Protein AF-G3IDL1-F1 (afdb_monomer)

InterPro domains:
  IPR018154 TLV/ENV coat polyprotein [PF00429] (1-82)
  IPR018154 TLV/ENV coat polyprotein [PTHR10424] (2-80)

Sequence (148 aa):
MAVDKDIKELQTGLQNLKDSLVSLSEVVLQNRRGLDLVFLKEGGLCTALKEECCFYKDKTGLVQDSIEKVKTNLEKLTRFVKTQIDVMIKEPVTVHYHCLQTRDLEVAEEPELTEELTEPPRALDFSLRTPAYAPWNPWRVLTGTARS

Solvent-accessible surface area (backbone atoms only — not comparable to full-atom values): 9895 Å² total; per-residue (Å²): 115,72,68,66,52,54,52,52,53,50,48,51,51,52,50,54,52,46,53,53,49,52,58,51,49,53,53,53,53,48,52,48,54,52,41,26,60,75,27,50,91,55,66,17,47,40,54,62,69,74,50,86,76,86,76,91,79,89,58,62,65,63,52,46,56,51,49,52,51,51,52,54,51,51,53,51,51,55,49,50,54,50,53,54,51,58,54,59,68,70,55,79,81,86,81,85,80,79,85,76,81,72,78,78,76,83,87,81,80,88,83,92,82,91,82,83,89,81,83,84,82,76,84,86,78,82,88,82,74,87,86,90,76,78,82,89,67,93,76,84,81,80,78,88,82,89,87,132

Foldseek 3Di:
DVVVVVLVVVLVVLVVVLVVVVVVVVVVVVVQVVQQVVCVVQRGDCSVVVHDDDDDDDPSVVSVVVSVVVVVVVVVVVVVVVVVVVVVVVDDDDDDDDDDPPPDPDDDDDDDDDDDDDDDDDDDDPPDDDDDDDDDDPPPPPDDDDDD

Organism: Cricetulus griseus (NCBI:txid10029)

Radius of gyration: 37.62 Å; Cα contacts (8 Å, |Δi|>4): 31; chains: 1; bounding box: 54×57×115 Å

Secondary structure (DSSP, 8-state):
-HHHHHHHHHHHHHHHHHHHHHHHHHHHHHHHHHHHHHTGGGTSHHHHHTSPPP-----HHHHHHHHHHHHHHHHHHHHHHHHHHHHHHHS----------------------------PPPP----------PPP-TTTT-------

pLDDT: mean 76.81, std 23.73, range [33.72, 98.5]

Nearest PDB structures (foldseek):
  4jgs-assembly2_I  TM=9.739E-01  e=1.793E-07  Mus musculus
  7s94-assembly1_C  TM=9.520E-01  e=1.177E-07  Sus scrofa
  4jgs-assembly1_G  TM=9.497E-01  e=1.453E-07  Mus musculus
  4jgs-assembly1_E  TM=9.786E-01  e=3.614E-07  Mus musculus
  6rx1-assembly1_A  TM=9.832E-01  e=5.969E-06  Homo sapiens

Mean predicted aligned error: 17.77 Å

Structure (mmCIF, N/CA/C/O backbone):
data_AF-G3IDL1-F1
#
_entry.id   AF-G3IDL1-F1
#
loop_
_atom_site.group_PDB
_atom_site.id
_atom_site.type_symbol
_atom_site.label_atom_id
_atom_site.label_alt_id
_atom_site.label_comp_id
_atom_site.label_asym_id
_atom_site.label_entity_id
_atom_site.label_seq_id
_atom_site.pdbx_PDB_ins_code
_atom_site.Cartn_x
_atom_site.Cartn_y
_atom_site.Cartn_z
_atom_site.occupancy
_atom_site.B_iso_or_equiv
_atom_site.auth_seq_id
_atom_site.auth_comp_id
_atom_site.auth_asym_id
_atom_site.auth_atom_id
_atom_site.pdbx_PDB_model_num
ATOM 1 N N . MET A 1 1 ? 12.734 -8.373 -23.312 1.00 57.00 1 MET A N 1
ATOM 2 C CA . MET A 1 1 ? 13.687 -8.965 -22.347 1.00 57.00 1 MET A CA 1
ATOM 3 C C . MET A 1 1 ? 12.882 -9.450 -21.148 1.00 57.00 1 MET A C 1
ATOM 5 O O . MET A 1 1 ? 11.952 -8.749 -20.774 1.00 57.00 1 MET A O 1
ATOM 9 N N . ALA A 1 2 ? 13.166 -10.638 -20.605 1.00 78.00 2 ALA A N 1
ATOM 10 C CA . ALA A 1 2 ? 12.366 -11.238 -19.526 1.00 78.00 2 ALA A CA 1
ATOM 11 C C . ALA A 1 2 ? 12.376 -10.396 -18.233 1.00 78.00 2 ALA A C 1
ATOM 13 O O . ALA A 1 2 ? 11.329 -10.161 -17.646 1.00 78.00 2 ALA A O 1
ATOM 14 N N . VAL A 1 3 ? 13.531 -9.815 -17.893 1.00 85.94 3 VAL A N 1
ATOM 15 C CA . VAL A 1 3 ? 13.734 -9.018 -16.670 1.00 85.94 3 VAL A CA 1
ATOM 16 C C . VAL A 1 3 ? 12.796 -7.803 -16.574 1.00 85.94 3 VAL A C 1
ATOM 18 O O . VAL A 1 3 ? 12.229 -7.550 -15.518 1.00 85.94 3 VAL A O 1
ATOM 21 N N . ASP A 1 4 ? 12.558 -7.077 -17.672 1.00 86.00 4 ASP A N 1
ATOM 22 C CA . ASP A 1 4 ? 11.631 -5.931 -17.671 1.00 86.00 4 ASP A CA 1
ATOM 23 C C . ASP A 1 4 ? 10.179 -6.341 -17.401 1.00 86.00 4 ASP A C 1
ATOM 25 O O . ASP A 1 4 ? 9.408 -5.572 -16.822 1.00 86.00 4 ASP A O 1
ATOM 29 N N . LYS A 1 5 ? 9.785 -7.535 -17.861 1.00 89.62 5 LYS A N 1
ATOM 30 C CA . LYS A 1 5 ? 8.441 -8.072 -17.632 1.00 89.62 5 LYS A CA 1
ATOM 31 C C . LYS A 1 5 ? 8.273 -8.416 -16.157 1.00 89.62 5 LYS A C 1
ATOM 33 O O . LYS A 1 5 ? 7.313 -7.956 -15.545 1.00 89.62 5 LYS A O 1
ATOM 38 N N . ASP A 1 6 ? 9.248 -9.120 -15.592 1.00 93.12 6 ASP A N 1
ATOM 39 C CA . ASP A 1 6 ? 9.231 -9.533 -14.190 1.00 93.12 6 ASP A CA 1
ATOM 40 C C . ASP A 1 6 ? 9.210 -8.315 -13.254 1.00 93.12 6 ASP A C 1
ATOM 42 O O . ASP A 1 6 ? 8.422 -8.267 -12.311 1.00 93.12 6 ASP A O 1
ATOM 46 N N . ILE A 1 7 ? 9.996 -7.267 -13.543 1.00 92.62 7 ILE A N 1
ATOM 47 C CA . ILE A 1 7 ? 9.980 -6.041 -12.727 1.00 92.62 7 ILE A CA 1
ATOM 48 C C . ILE A 1 7 ? 8.616 -5.342 -12.798 1.00 92.62 7 ILE A C 1
ATOM 50 O O . ILE A 1 7 ? 8.120 -4.876 -11.773 1.00 92.62 7 ILE A O 1
ATOM 54 N N . LYS A 1 8 ? 7.973 -5.285 -13.971 1.00 91.00 8 LYS A N 1
ATOM 55 C CA . LYS A 1 8 ? 6.630 -4.692 -14.107 1.00 91.00 8 LYS A CA 1
ATOM 56 C C . LYS A 1 8 ? 5.563 -5.483 -13.351 1.00 91.00 8 LYS A C 1
ATOM 58 O O . LYS A 1 8 ? 4.687 -4.880 -12.727 1.00 91.00 8 LYS A O 1
ATOM 63 N N . GLU A 1 9 ? 5.633 -6.810 -13.389 1.00 95.12 9 GLU A N 1
ATOM 64 C CA . GLU A 1 9 ? 4.738 -7.678 -12.616 1.00 95.12 9 GLU A CA 1
ATOM 65 C C . GLU A 1 9 ? 4.931 -7.458 -11.111 1.00 95.12 9 GLU A C 1
ATOM 67 O O . GLU A 1 9 ? 3.953 -7.244 -10.393 1.00 95.12 9 GLU A O 1
ATOM 72 N N . LEU A 1 10 ? 6.182 -7.381 -10.644 1.00 95.50 10 LEU A N 1
ATOM 73 C CA . LEU A 1 10 ? 6.500 -7.070 -9.248 1.00 95.50 10 LEU A CA 1
ATOM 74 C C . LEU A 1 10 ? 6.004 -5.684 -8.826 1.00 95.50 10 LEU A C 1
ATOM 76 O O . LEU A 1 10 ? 5.415 -5.559 -7.755 1.00 95.50 10 LEU A O 1
ATOM 80 N N . GLN A 1 11 ? 6.191 -4.651 -9.654 1.00 94.56 11 GLN A N 1
ATOM 81 C CA . GLN A 1 11 ? 5.672 -3.303 -9.385 1.00 94.56 11 GLN A CA 1
ATOM 82 C C . GLN A 1 11 ? 4.149 -3.298 -9.250 1.00 94.56 11 GLN A C 1
ATOM 84 O O . GLN A 1 11 ? 3.614 -2.679 -8.334 1.00 94.56 11 GLN A O 1
ATOM 89 N N . THR A 1 12 ? 3.461 -4.016 -10.139 1.00 95.12 12 THR A N 1
ATOM 90 C CA . THR A 1 12 ? 1.999 -4.143 -10.108 1.00 95.12 12 THR A CA 1
ATOM 91 C C . THR A 1 12 ? 1.543 -4.860 -8.838 1.00 95.12 12 THR A C 1
ATOM 93 O O . THR A 1 12 ? 0.630 -4.396 -8.161 1.00 95.12 12 THR A O 1
ATOM 96 N N . GLY A 1 13 ? 2.214 -5.952 -8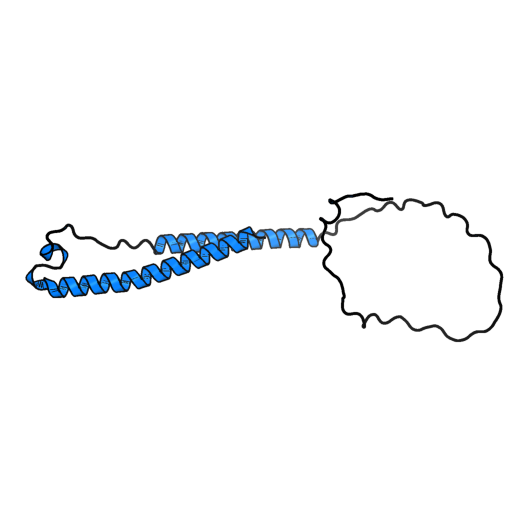.462 1.00 96.56 13 GLY A N 1
ATOM 97 C CA . GLY A 1 13 ? 1.941 -6.663 -7.213 1.00 96.56 13 GLY A CA 1
ATOM 98 C C . GLY A 1 13 ? 2.146 -5.784 -5.977 1.00 96.56 13 GLY A C 1
ATOM 99 O O . GLY A 1 13 ? 1.291 -5.749 -5.095 1.00 96.56 13 GLY A O 1
ATOM 100 N N . LEU A 1 14 ? 3.241 -5.021 -5.936 1.00 96.06 14 LEU A N 1
ATOM 101 C CA . LEU A 1 14 ? 3.535 -4.065 -4.864 1.00 96.06 14 LEU A CA 1
ATOM 102 C C . LEU A 1 14 ? 2.477 -2.963 -4.756 1.00 96.06 14 LEU A C 1
ATOM 104 O O . LEU A 1 14 ? 2.079 -2.620 -3.643 1.00 96.06 14 LEU A O 1
ATOM 108 N N . GLN A 1 15 ? 1.990 -2.449 -5.887 1.00 95.75 15 GLN A N 1
ATOM 109 C CA . GLN A 1 15 ? 0.908 -1.468 -5.907 1.00 95.75 15 GLN A CA 1
ATOM 110 C C . GLN A 1 15 ? -0.393 -2.064 -5.355 1.00 95.75 15 GLN A C 1
ATOM 112 O O . GLN A 1 15 ? -0.985 -1.496 -4.444 1.00 95.75 15 GLN A O 1
ATOM 117 N N . ASN A 1 16 ? -0.785 -3.254 -5.817 1.00 97.31 16 ASN A N 1
ATOM 118 C CA . ASN A 1 16 ? -1.996 -3.928 -5.341 1.00 97.31 16 ASN A CA 1
ATOM 119 C C . ASN A 1 16 ? -1.946 -4.213 -3.832 1.00 97.31 16 ASN A C 1
ATOM 121 O O . ASN A 1 16 ? -2.942 -4.047 -3.125 1.00 97.31 16 ASN A O 1
ATOM 125 N N . LEU A 1 17 ? -0.783 -4.638 -3.324 1.00 96.75 17 LEU A N 1
ATOM 126 C CA . LEU A 1 17 ? -0.569 -4.866 -1.894 1.00 96.75 17 LEU A CA 1
ATOM 127 C C . LEU A 1 17 ? -0.650 -3.565 -1.097 1.00 96.75 17 LEU A C 1
ATOM 129 O O . LEU A 1 17 ? -1.275 -3.545 -0.038 1.00 96.75 17 LEU A O 1
ATOM 133 N N . LYS A 1 18 ? -0.050 -2.482 -1.604 1.00 96.50 18 LYS A N 1
ATOM 134 C CA . LYS A 1 18 ? -0.172 -1.154 -1.003 1.00 96.50 18 LYS A CA 1
ATOM 135 C C . LYS A 1 18 ? -1.643 -0.745 -0.910 1.00 96.50 18 LYS A C 1
ATOM 137 O O . LYS A 1 18 ? -2.088 -0.387 0.176 1.00 96.50 18 LYS A O 1
ATOM 142 N N . ASP A 1 19 ? -2.383 -0.822 -2.009 1.00 96.88 19 ASP A N 1
ATOM 143 C CA . ASP A 1 19 ? -3.779 -0.377 -2.071 1.00 96.88 19 ASP A CA 1
ATOM 144 C C . ASP A 1 19 ? -4.667 -1.213 -1.135 1.00 96.88 19 ASP A C 1
ATOM 146 O O . ASP A 1 19 ? -5.482 -0.673 -0.384 1.00 96.88 19 ASP A O 1
ATOM 150 N N . SER A 1 20 ? -4.431 -2.529 -1.090 1.00 97.81 20 SER A N 1
ATOM 151 C CA . SER A 1 20 ? -5.098 -3.438 -0.149 1.00 97.81 20 SER A CA 1
ATOM 152 C C . SER A 1 20 ? -4.800 -3.077 1.308 1.00 97.81 20 SER A C 1
ATOM 154 O O . SER A 1 20 ? -5.698 -3.096 2.149 1.00 97.81 20 SER A O 1
ATOM 156 N N . LEU A 1 21 ? -3.547 -2.730 1.623 1.00 97.00 21 LEU A N 1
ATOM 157 C CA . LEU A 1 21 ? -3.141 -2.348 2.974 1.00 97.00 21 LEU A CA 1
ATOM 158 C C . LEU A 1 21 ? -3.747 -1.005 3.394 1.00 97.00 21 LEU A C 1
ATOM 160 O O . LEU A 1 21 ? -4.187 -0.887 4.536 1.00 97.00 21 LEU A O 1
ATOM 164 N N . VAL A 1 22 ? -3.798 -0.022 2.490 1.00 97.06 22 VAL A N 1
ATOM 165 C CA . VAL A 1 22 ? -4.463 1.267 2.735 1.00 97.06 22 VAL A CA 1
ATOM 166 C C . VAL A 1 22 ? -5.937 1.027 3.049 1.00 97.06 22 VAL A C 1
ATOM 168 O O . VAL A 1 22 ? -6.389 1.407 4.127 1.00 97.06 22 VAL A O 1
ATOM 171 N N . SER A 1 23 ? -6.646 0.292 2.188 1.00 97.69 23 SER A N 1
ATOM 172 C CA . SER A 1 23 ? -8.064 -0.029 2.389 1.00 97.69 23 SER A CA 1
ATOM 173 C C . SER A 1 23 ? -8.318 -0.762 3.710 1.00 97.69 23 SER A C 1
ATOM 175 O O . SER A 1 23 ? -9.211 -0.395 4.475 1.00 97.69 23 SER A O 1
ATOM 177 N N . LEU A 1 24 ? -7.493 -1.760 4.041 1.00 97.94 24 LEU A N 1
ATOM 178 C CA . LEU A 1 24 ? -7.609 -2.469 5.312 1.00 97.94 24 LEU A CA 1
ATOM 179 C C . LEU A 1 24 ? -7.346 -1.541 6.506 1.00 97.94 24 LEU A C 1
ATOM 181 O O . LEU A 1 24 ? -8.060 -1.605 7.507 1.00 97.94 24 LEU A O 1
ATOM 185 N N . SER A 1 25 ? -6.335 -0.675 6.413 1.00 97.31 25 SER A N 1
ATOM 186 C CA . SER A 1 25 ? -5.985 0.252 7.491 1.00 97.31 25 SER A CA 1
ATOM 187 C C . SER A 1 25 ? -7.106 1.251 7.782 1.00 97.31 25 SER A C 1
ATOM 189 O O . SER A 1 25 ? -7.365 1.537 8.950 1.00 97.31 25 SER A O 1
ATOM 191 N N . GLU A 1 26 ? -7.837 1.708 6.762 1.00 97.38 26 GLU A N 1
ATOM 192 C CA . GLU A 1 26 ? -8.995 2.591 6.930 1.00 97.38 26 GLU A CA 1
ATOM 193 C C . GLU A 1 26 ? -10.081 1.931 7.787 1.00 97.38 26 GLU A C 1
ATOM 195 O O . GLU A 1 26 ? -10.564 2.534 8.753 1.00 97.38 26 GLU A O 1
ATOM 200 N N . VAL A 1 27 ? -10.403 0.666 7.495 1.00 98.31 27 VAL A N 1
ATOM 201 C CA . VAL A 1 27 ? -11.391 -0.120 8.250 1.00 98.31 27 VAL A CA 1
ATOM 202 C C . VAL A 1 27 ? -10.905 -0.400 9.672 1.00 98.31 27 VAL A C 1
ATOM 204 O O . VAL A 1 27 ? -11.652 -0.215 10.631 1.00 98.31 27 VAL A O 1
ATOM 207 N N . VAL A 1 28 ? -9.642 -0.798 9.851 1.00 97.94 28 VAL A N 1
ATOM 208 C CA . VAL A 1 28 ? -9.077 -1.083 11.183 1.00 97.94 28 VAL A CA 1
ATOM 209 C C . VAL A 1 28 ? -9.063 0.169 12.060 1.00 97.94 28 VAL A C 1
ATOM 211 O O . VAL A 1 28 ? -9.430 0.108 13.235 1.00 97.94 28 VAL A O 1
ATOM 214 N N . LEU A 1 29 ? -8.688 1.320 11.500 1.00 97.69 29 LEU A N 1
ATOM 215 C CA . LEU A 1 29 ? -8.695 2.592 12.219 1.00 97.69 29 LEU A CA 1
ATOM 216 C C . LEU A 1 29 ? -10.120 3.062 12.529 1.00 97.69 29 LEU A C 1
ATOM 218 O O . LEU A 1 29 ? -10.348 3.650 13.587 1.00 97.69 29 LEU A O 1
ATOM 222 N N . GLN A 1 30 ? -11.089 2.791 11.653 1.00 98.38 30 GLN A N 1
ATOM 223 C CA . GLN A 1 30 ? -12.499 3.042 11.948 1.00 98.38 30 GLN A CA 1
ATOM 224 C C . GLN A 1 30 ? -13.007 2.152 13.084 1.00 98.38 30 GLN A C 1
ATOM 226 O O . GLN A 1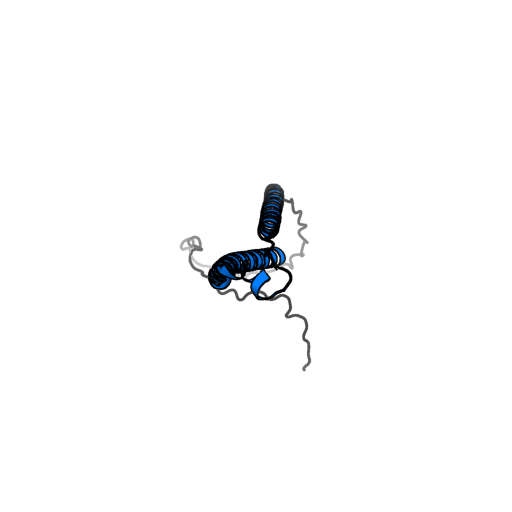 30 ? -13.626 2.666 14.014 1.00 98.38 30 GLN A O 1
ATOM 231 N N . ASN A 1 31 ? -12.691 0.856 13.061 1.00 98.19 31 ASN A N 1
ATOM 232 C CA . ASN A 1 31 ? -13.036 -0.073 14.135 1.00 98.19 31 ASN A CA 1
ATOM 233 C C . ASN A 1 31 ? -12.413 0.362 15.464 1.00 98.19 31 ASN A C 1
ATOM 235 O O . ASN A 1 31 ? -13.094 0.346 16.485 1.00 98.19 31 ASN A O 1
ATOM 239 N N . ARG A 1 32 ? -11.154 0.824 15.454 1.00 98.06 32 ARG A N 1
ATOM 240 C CA . ARG A 1 32 ? -10.498 1.391 16.640 1.00 98.06 32 ARG A CA 1
ATOM 241 C C . ARG A 1 32 ? -11.276 2.585 17.193 1.00 98.06 32 ARG A C 1
ATOM 243 O O . ARG A 1 32 ? -11.615 2.558 18.367 1.00 98.06 32 ARG A O 1
ATOM 250 N N . ARG A 1 33 ? -11.641 3.566 16.354 1.00 98.19 33 ARG A N 1
ATOM 251 C CA . ARG A 1 33 ? -12.475 4.711 16.780 1.00 98.19 33 ARG A CA 1
ATOM 252 C C . ARG A 1 33 ? -13.835 4.271 17.327 1.00 98.19 33 ARG A C 1
ATOM 254 O O . ARG A 1 33 ? -14.311 4.842 18.301 1.00 98.19 33 ARG A O 1
ATOM 261 N N . GLY A 1 34 ? -14.453 3.265 16.708 1.00 98.50 34 GLY A N 1
ATOM 262 C CA . GLY A 1 34 ? -15.708 2.682 17.181 1.00 98.50 34 GLY A CA 1
ATOM 263 C C . GLY A 1 34 ? -15.564 2.053 18.566 1.00 98.50 34 GLY A C 1
ATOM 264 O O . GLY A 1 34 ? -16.384 2.304 19.442 1.00 98.50 34 GLY A O 1
ATOM 265 N N . LEU A 1 35 ? -14.494 1.295 18.796 1.00 98.19 35 LEU A N 1
ATOM 266 C CA . LEU A 1 35 ? -14.205 0.699 20.099 1.00 98.19 35 LEU A CA 1
ATOM 267 C C . LEU A 1 35 ? -13.836 1.754 21.146 1.00 98.19 35 LEU A C 1
ATOM 269 O O . LEU A 1 35 ? -14.311 1.671 22.273 1.00 98.19 35 LEU A O 1
ATOM 273 N N . ASP A 1 36 ? -13.066 2.779 20.782 1.00 98.31 36 ASP A N 1
ATOM 274 C CA . ASP A 1 36 ? -12.770 3.899 21.681 1.00 98.31 36 ASP A CA 1
ATOM 275 C C . ASP A 1 36 ? -14.047 4.642 22.102 1.00 98.31 36 ASP A C 1
ATOM 277 O O . ASP A 1 36 ? -14.160 5.059 23.253 1.00 98.31 36 ASP A O 1
ATOM 281 N N . LEU A 1 37 ? -15.037 4.749 21.207 1.00 98.50 37 LEU A N 1
ATOM 282 C CA . LEU A 1 37 ? -16.356 5.294 21.530 1.00 98.50 37 LEU A CA 1
ATOM 283 C C . LEU A 1 37 ? -17.166 4.366 22.451 1.00 98.50 37 LEU A C 1
ATOM 285 O O . LEU A 1 37 ? -17.828 4.849 23.368 1.00 98.50 37 LEU A O 1
ATOM 289 N N . VAL A 1 38 ? -17.119 3.048 22.232 1.00 98.38 38 VAL A N 1
ATOM 290 C CA . VAL A 1 38 ? -17.780 2.063 23.110 1.00 98.38 38 VAL A CA 1
ATOM 291 C C . VAL A 1 38 ? -17.208 2.127 24.529 1.00 98.38 38 VAL A C 1
ATOM 293 O O . VAL A 1 38 ? -17.974 2.096 25.488 1.00 98.38 38 VAL A O 1
ATOM 296 N N . PHE A 1 39 ? -15.890 2.291 24.657 1.00 98.19 39 PHE A N 1
ATOM 297 C CA . PHE A 1 39 ? -15.170 2.387 25.931 1.00 98.19 39 PHE A CA 1
ATOM 298 C C . PHE A 1 39 ? -14.930 3.832 26.390 1.00 98.19 39 PHE A C 1
ATOM 300 O O . PHE A 1 39 ? -13.969 4.125 27.106 1.00 98.19 39 PHE A O 1
ATOM 307 N N . LEU A 1 40 ? -15.775 4.775 25.962 1.00 97.94 40 LEU A N 1
ATOM 308 C CA . LEU A 1 40 ? -15.562 6.197 26.234 1.00 97.94 40 LEU A CA 1
ATOM 309 C C . LEU A 1 40 ? -15.515 6.505 27.741 1.00 97.94 40 LEU A C 1
ATOM 311 O O . LEU A 1 40 ? -14.755 7.373 28.164 1.00 97.94 40 LEU A O 1
ATOM 315 N N . LYS A 1 41 ? -16.297 5.789 28.562 1.00 98.06 41 LYS A N 1
ATOM 316 C CA . LYS A 1 41 ? -16.336 5.990 30.023 1.00 98.06 41 LYS A CA 1
ATOM 317 C C . LYS A 1 41 ? -15.093 5.443 30.720 1.00 98.06 41 LYS A C 1
ATOM 319 O O . LYS A 1 41 ? -14.686 5.970 31.750 1.00 98.06 41 LYS A O 1
ATOM 324 N N . GLU A 1 42 ? -14.496 4.410 30.147 1.00 97.88 42 GLU A N 1
ATOM 325 C CA . GLU A 1 42 ? -13.282 3.750 30.607 1.00 97.88 42 GLU A CA 1
ATOM 326 C C . GLU A 1 42 ? -12.011 4.461 30.112 1.00 97.88 42 GLU A C 1
ATOM 328 O O . GLU A 1 42 ? -10.911 4.068 30.489 1.00 97.88 42 GLU A O 1
ATOM 333 N N . GLY A 1 43 ? -12.141 5.516 29.298 1.00 96.88 43 GLY A N 1
ATOM 334 C CA . GLY A 1 43 ? -11.013 6.269 28.745 1.00 96.88 43 GLY A CA 1
ATOM 335 C C . GLY A 1 43 ? -10.457 5.694 27.438 1.00 96.88 43 GLY A C 1
ATOM 336 O O . GLY A 1 43 ? -9.275 5.882 27.148 1.00 96.88 43 GLY A O 1
ATOM 337 N N . GLY A 1 44 ? -11.284 4.986 26.665 1.00 97.25 44 GLY A N 1
ATOM 338 C CA . GLY A 1 44 ? -10.938 4.380 25.378 1.00 97.25 44 GLY A CA 1
ATOM 339 C C . GLY A 1 44 ? -10.522 2.912 25.486 1.00 97.25 44 GLY A C 1
ATOM 340 O O . GLY A 1 44 ? -10.340 2.365 26.576 1.00 97.25 44 GLY A O 1
ATOM 341 N N . LEU A 1 45 ? -10.351 2.259 24.334 1.00 98.00 45 LEU A N 1
ATOM 342 C CA . LEU A 1 45 ? -10.135 0.813 24.251 1.00 98.00 45 LEU A CA 1
ATOM 343 C C . LEU A 1 45 ? -8.862 0.371 24.987 1.00 98.00 45 LEU A C 1
ATOM 345 O O . LEU A 1 45 ? -8.883 -0.614 25.716 1.00 98.00 45 LEU A O 1
ATOM 349 N N . CYS A 1 46 ? -7.756 1.098 24.814 1.00 97.81 46 CYS A N 1
ATOM 350 C CA . CYS A 1 46 ? -6.474 0.744 25.435 1.00 97.81 46 CYS A CA 1
ATOM 351 C C . CYS A 1 46 ? -6.545 0.805 26.972 1.00 97.81 46 CYS A C 1
ATOM 353 O O . CYS A 1 46 ? -6.082 -0.105 27.658 1.00 97.81 46 CYS A O 1
ATOM 355 N N . THR A 1 47 ? -7.195 1.841 27.509 1.00 98.12 47 THR A N 1
ATOM 356 C CA . THR A 1 47 ? -7.386 2.020 28.954 1.00 98.12 47 THR A CA 1
ATOM 357 C C . THR A 1 47 ? -8.308 0.947 29.530 1.00 98.12 47 THR A C 1
ATOM 359 O O . THR A 1 47 ? -7.995 0.367 30.570 1.00 98.12 47 THR A O 1
ATOM 362 N N . ALA A 1 48 ? -9.399 0.620 28.826 1.00 97.94 48 ALA A N 1
ATOM 363 C CA . ALA A 1 48 ? -10.329 -0.436 29.221 1.00 97.94 48 ALA A CA 1
ATOM 364 C C . ALA A 1 48 ? -9.656 -1.817 29.300 1.00 97.94 48 ALA A C 1
ATOM 366 O O . ALA A 1 48 ? -9.920 -2.579 30.230 1.00 97.94 48 ALA A O 1
ATOM 367 N N . LEU A 1 49 ? -8.754 -2.117 28.358 1.00 97.56 49 LEU A N 1
ATOM 368 C CA . LEU A 1 49 ? -7.987 -3.367 28.329 1.00 97.56 49 LEU A CA 1
ATOM 369 C C . LEU A 1 49 ? -6.802 -3.384 29.308 1.00 97.56 49 LEU A C 1
ATOM 371 O O . LEU A 1 49 ? -6.303 -4.460 29.623 1.00 97.56 49 LEU A O 1
ATOM 375 N N . LYS A 1 50 ? -6.380 -2.222 29.829 1.00 98.00 50 LYS A N 1
ATOM 376 C CA . LYS A 1 50 ? -5.166 -2.057 30.655 1.00 98.00 50 LYS A CA 1
ATOM 377 C C . LYS A 1 50 ? -3.896 -2.546 29.943 1.00 98.00 50 LYS A C 1
ATOM 379 O O . LYS A 1 50 ? -2.994 -3.093 30.574 1.00 98.00 50 LYS A O 1
ATOM 384 N N . GLU A 1 51 ? -3.831 -2.324 28.635 1.00 96.94 51 GLU A N 1
ATOM 385 C CA . GLU A 1 51 ? -2.709 -2.706 27.773 1.00 96.94 51 GLU A CA 1
ATOM 386 C C . GLU A 1 51 ? -2.011 -1.470 27.190 1.00 96.94 51 GLU A C 1
ATOM 388 O O . GLU A 1 51 ? -2.574 -0.372 27.141 1.00 96.94 51 GLU A O 1
ATOM 393 N N . GLU A 1 52 ? -0.774 -1.645 26.713 1.00 97.44 52 GLU A N 1
ATOM 394 C CA . GLU A 1 52 ? -0.089 -0.609 25.941 1.00 97.44 52 GLU A CA 1
ATOM 395 C C . GLU A 1 52 ? -0.839 -0.337 24.628 1.00 97.44 52 GLU A C 1
ATOM 397 O O . GLU A 1 52 ? -1.281 -1.249 23.923 1.00 97.44 52 GLU A O 1
ATOM 402 N N . CYS A 1 53 ? -0.990 0.940 24.278 1.00 97.25 53 CYS A N 1
ATO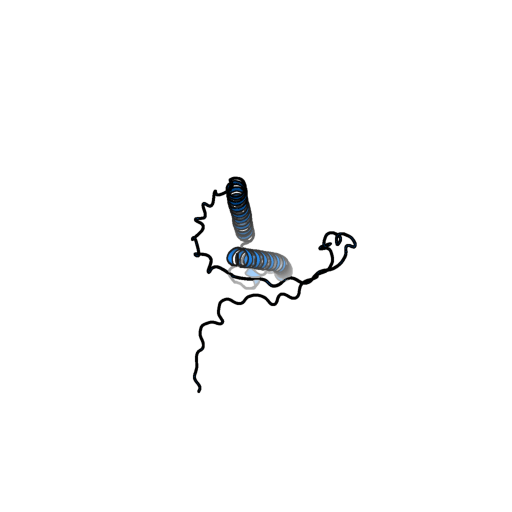M 403 C CA . CYS A 1 53 ? -1.781 1.314 23.119 1.00 97.25 53 CYS A CA 1
ATOM 404 C C . CYS A 1 53 ? -1.005 1.136 21.809 1.00 97.25 53 CYS A C 1
ATOM 406 O O . CYS A 1 53 ? 0.049 1.734 21.599 1.00 97.25 53 CYS A O 1
ATOM 408 N N . CYS A 1 54 ? -1.561 0.336 20.900 1.00 96.62 54 CYS A N 1
ATOM 409 C CA . CYS A 1 54 ? -0.973 0.062 19.592 1.00 96.62 54 CYS A CA 1
ATOM 410 C C . CYS A 1 54 ? -1.462 1.057 18.530 1.00 96.62 54 CYS A C 1
ATOM 412 O O . CYS A 1 54 ? -2.668 1.260 18.372 1.00 96.62 54 CYS A O 1
ATOM 414 N N . PHE A 1 55 ? -0.534 1.597 17.734 1.00 95.12 55 PHE A N 1
ATOM 415 C CA . PHE A 1 55 ? -0.830 2.540 16.653 1.00 95.12 55 PHE A CA 1
ATOM 416 C C . PHE A 1 55 ? -0.380 2.005 15.294 1.00 95.12 55 PHE A C 1
ATOM 418 O O . PHE A 1 55 ? 0.713 1.455 15.151 1.00 95.12 55 PHE A O 1
ATOM 425 N N . TYR A 1 56 ? -1.213 2.211 14.274 1.00 95.88 56 TYR A N 1
ATOM 426 C CA . TYR A 1 56 ? -0.829 1.936 12.894 1.00 95.88 56 TYR A CA 1
ATOM 427 C C . TYR A 1 56 ? 0.169 2.995 12.416 1.00 95.88 56 TYR A C 1
ATOM 429 O O . TYR A 1 56 ? -0.132 4.188 12.411 1.00 95.88 56 TYR A O 1
ATOM 437 N N . LYS A 1 57 ? 1.361 2.554 12.006 1.00 96.12 57 LYS A N 1
ATOM 438 C CA . LYS A 1 57 ? 2.379 3.413 11.397 1.00 96.12 57 LYS A CA 1
ATOM 439 C C . LYS A 1 57 ? 2.357 3.234 9.887 1.00 96.12 57 LYS A C 1
ATOM 441 O O . LYS A 1 57 ? 2.884 2.246 9.375 1.00 96.12 57 LYS A O 1
ATOM 446 N N . ASP A 1 58 ? 1.798 4.215 9.194 1.00 94.38 58 ASP A N 1
ATOM 447 C CA . ASP A 1 58 ? 1.753 4.213 7.738 1.00 94.38 58 ASP A CA 1
ATOM 448 C C . ASP A 1 58 ? 3.158 4.421 7.138 1.00 94.38 58 ASP A C 1
ATOM 450 O O . ASP A 1 58 ? 3.894 5.343 7.497 1.00 94.38 58 ASP A O 1
ATOM 454 N N . LYS A 1 59 ? 3.542 3.521 6.231 1.00 94.19 59 LYS A N 1
ATOM 455 C CA . LYS A 1 59 ? 4.776 3.580 5.429 1.00 94.19 59 LYS A CA 1
ATOM 456 C C . LYS A 1 59 ? 4.497 3.447 3.929 1.00 94.19 59 LYS A C 1
ATOM 458 O O . LYS A 1 59 ? 5.430 3.285 3.143 1.00 94.19 59 LYS A O 1
ATOM 463 N N . THR A 1 60 ? 3.235 3.502 3.518 1.00 93.19 60 THR A N 1
ATOM 464 C CA . THR A 1 60 ? 2.806 3.324 2.124 1.00 93.19 60 THR A CA 1
ATOM 465 C C . THR A 1 60 ? 3.340 4.423 1.199 1.00 93.19 60 THR A C 1
ATOM 467 O O . THR A 1 60 ? 3.517 4.175 0.005 1.00 93.19 60 THR A O 1
ATOM 470 N N . GLY A 1 61 ? 3.686 5.599 1.741 1.00 92.75 61 GLY A N 1
ATOM 471 C CA . GLY A 1 61 ? 4.410 6.655 1.023 1.00 92.75 61 GLY A CA 1
ATOM 472 C C . GLY A 1 61 ? 5.803 6.217 0.557 1.00 92.75 61 GLY A C 1
ATOM 473 O O . GLY A 1 61 ? 6.114 6.314 -0.622 1.00 92.75 61 GLY A O 1
ATOM 474 N N . LEU A 1 62 ? 6.602 5.599 1.434 1.00 94.31 62 LEU A N 1
ATOM 475 C CA . LEU A 1 62 ? 7.946 5.112 1.075 1.00 94.31 62 LEU A CA 1
ATOM 476 C C . LEU A 1 62 ? 7.902 4.029 -0.014 1.00 94.31 62 LEU A C 1
ATOM 478 O O . LEU A 1 62 ? 8.796 3.931 -0.860 1.00 94.31 62 LEU A O 1
ATOM 482 N N . VAL A 1 63 ? 6.857 3.199 0.024 1.00 93.69 63 VAL A N 1
ATOM 483 C CA . VAL A 1 63 ? 6.608 2.174 -0.994 1.00 93.69 63 VAL A CA 1
ATOM 484 C C . VAL A 1 63 ? 6.272 2.830 -2.334 1.00 93.69 63 VAL A C 1
ATOM 486 O O . VAL A 1 63 ? 6.837 2.431 -3.350 1.00 93.69 63 VAL A O 1
ATOM 489 N N . GLN A 1 64 ? 5.433 3.872 -2.338 1.00 94.25 64 GLN A N 1
ATOM 490 C CA . GLN A 1 64 ? 5.102 4.643 -3.541 1.00 94.25 64 GLN A CA 1
ATOM 491 C C . GLN A 1 64 ? 6.346 5.243 -4.194 1.00 94.25 64 GLN A C 1
ATOM 493 O O . GLN A 1 64 ? 6.597 4.999 -5.374 1.00 94.25 64 GLN A O 1
ATOM 498 N N . ASP A 1 65 ? 7.156 5.952 -3.407 1.00 95.94 65 ASP A N 1
ATOM 499 C CA . ASP A 1 65 ? 8.372 6.613 -3.886 1.00 95.94 65 ASP A CA 1
ATOM 500 C C . ASP A 1 65 ? 9.329 5.600 -4.530 1.00 95.94 65 ASP A C 1
ATOM 502 O O . ASP A 1 65 ? 9.947 5.849 -5.568 1.00 95.94 65 ASP A O 1
ATOM 506 N N . SER A 1 66 ? 9.426 4.412 -3.929 1.00 94.75 66 SER A N 1
ATOM 507 C CA . SER A 1 66 ? 10.258 3.322 -4.435 1.00 94.75 66 SER A CA 1
ATOM 508 C C . SER A 1 66 ? 9.732 2.763 -5.761 1.00 94.75 66 SER A C 1
ATOM 510 O O . SER A 1 66 ? 10.516 2.571 -6.694 1.00 94.75 66 SER A O 1
ATOM 512 N N . ILE A 1 67 ? 8.417 2.539 -5.879 1.00 94.69 67 ILE A N 1
ATOM 513 C CA . ILE A 1 67 ? 7.777 2.070 -7.120 1.00 94.69 67 ILE A CA 1
ATOM 514 C C . ILE A 1 67 ? 8.002 3.083 -8.250 1.00 94.69 67 ILE A C 1
ATOM 516 O O . ILE A 1 67 ? 8.422 2.700 -9.347 1.00 94.69 67 ILE A O 1
ATOM 520 N N . GLU A 1 68 ? 7.791 4.372 -7.979 1.00 95.06 68 GLU A N 1
ATOM 521 C CA . GLU A 1 68 ? 7.974 5.461 -8.945 1.00 95.06 68 GLU A CA 1
ATOM 522 C C . GLU A 1 68 ? 9.431 5.601 -9.390 1.00 95.06 68 GLU A C 1
ATOM 524 O O . GLU A 1 68 ? 9.723 5.727 -10.585 1.00 95.06 68 GLU A O 1
ATOM 529 N N . LYS A 1 69 ? 10.375 5.492 -8.453 1.00 95.62 69 LYS A N 1
ATOM 530 C CA . LYS A 1 69 ? 11.807 5.503 -8.765 1.00 95.62 69 LYS A CA 1
ATOM 531 C C . LYS A 1 69 ? 12.197 4.350 -9.688 1.00 95.62 69 LYS A C 1
ATOM 533 O O . LYS A 1 69 ? 12.928 4.559 -10.655 1.00 95.62 69 LYS A O 1
ATOM 538 N N . VAL A 1 70 ? 11.705 3.138 -9.433 1.00 93.38 70 VAL A N 1
ATOM 539 C CA . VAL A 1 70 ? 11.981 1.989 -10.313 1.00 93.38 70 VAL A CA 1
ATOM 540 C C . VAL A 1 70 ? 11.362 2.209 -11.696 1.00 93.38 70 VAL A C 1
ATOM 542 O O . VAL A 1 70 ? 12.045 2.021 -12.702 1.00 93.38 70 VAL A O 1
ATOM 545 N N . LYS A 1 71 ? 10.114 2.689 -11.766 1.00 92.88 71 LYS A N 1
ATOM 546 C CA . LYS A 1 71 ? 9.413 2.960 -13.032 1.00 92.88 71 LYS A CA 1
ATOM 547 C C . LYS A 1 71 ? 10.176 3.971 -13.891 1.00 92.88 71 LYS A C 1
ATOM 549 O O . LYS A 1 71 ? 10.471 3.701 -15.053 1.00 92.88 71 LYS A O 1
ATOM 554 N N . THR A 1 72 ? 10.556 5.102 -13.303 1.00 94.44 72 THR A N 1
ATOM 555 C CA . THR A 1 72 ? 11.290 6.163 -14.009 1.00 94.44 72 THR A CA 1
ATOM 556 C C . THR A 1 72 ? 12.668 5.701 -14.487 1.00 94.44 72 THR A C 1
ATOM 558 O O . THR A 1 72 ? 13.096 6.069 -15.583 1.00 94.44 72 THR A O 1
ATOM 561 N N . ASN A 1 73 ? 13.363 4.866 -13.710 1.00 93.44 73 ASN A N 1
ATOM 562 C CA . ASN A 1 73 ? 14.650 4.298 -14.114 1.00 93.44 73 ASN A CA 1
ATOM 563 C C . ASN A 1 73 ? 14.511 3.334 -15.300 1.00 93.44 73 ASN A C 1
ATOM 565 O O . ASN A 1 73 ? 15.303 3.419 -16.240 1.00 93.44 73 ASN A O 1
ATOM 569 N N . LEU A 1 74 ? 13.491 2.472 -15.302 1.00 91.31 74 LEU A N 1
ATOM 570 C CA . LEU A 1 74 ? 13.218 1.571 -16.426 1.00 91.31 74 LEU A CA 1
ATOM 571 C C . LEU A 1 74 ? 12.875 2.334 -17.708 1.00 91.31 74 LEU A C 1
ATOM 573 O O . LEU A 1 74 ? 13.384 2.010 -18.782 1.00 91.31 74 LEU A O 1
ATOM 577 N N . GLU A 1 75 ? 12.056 3.381 -17.610 1.00 91.75 75 GLU A N 1
ATOM 578 C CA . GLU A 1 75 ? 11.717 4.236 -18.752 1.00 91.75 75 GLU A CA 1
ATOM 579 C C . GLU A 1 75 ? 12.957 4.933 -19.330 1.00 91.75 75 GLU A C 1
ATOM 581 O O . GLU A 1 75 ? 13.121 5.006 -20.550 1.00 91.75 75 GLU A O 1
ATOM 586 N N . LYS A 1 76 ? 13.863 5.415 -18.466 1.00 93.75 76 LYS A N 1
ATOM 587 C CA . LYS A 1 76 ? 15.144 6.005 -18.883 1.00 93.75 76 LYS A CA 1
ATOM 588 C C . LYS A 1 76 ? 16.034 4.988 -19.595 1.00 93.75 76 LYS A C 1
ATOM 590 O O . LYS A 1 76 ? 16.541 5.306 -20.668 1.00 93.75 76 LYS A O 1
ATOM 595 N N . LEU A 1 77 ? 16.192 3.787 -19.035 1.00 91.56 77 LEU A N 1
ATOM 596 C CA . LEU A 1 77 ? 16.990 2.713 -19.635 1.00 91.56 77 LEU A CA 1
ATOM 597 C C . LEU A 1 77 ? 16.432 2.319 -21.008 1.00 91.56 77 LEU A C 1
ATOM 599 O O . LEU A 1 77 ? 17.168 2.294 -21.991 1.00 91.56 77 LEU A O 1
ATOM 603 N N . THR A 1 78 ? 15.119 2.092 -21.086 1.00 90.31 78 THR A N 1
ATOM 604 C CA . THR A 1 78 ? 14.428 1.726 -22.329 1.00 90.31 78 THR A CA 1
ATOM 605 C C . THR A 1 78 ? 14.639 2.789 -23.404 1.00 90.31 78 THR A C 1
ATOM 607 O O . THR A 1 78 ? 14.944 2.467 -24.552 1.00 90.31 78 THR A O 1
ATOM 610 N N . ARG A 1 79 ? 14.522 4.072 -23.033 1.00 93.06 79 ARG A N 1
ATOM 611 C CA . ARG A 1 79 ? 14.761 5.196 -23.944 1.00 93.06 79 ARG A CA 1
ATOM 612 C C . ARG A 1 79 ? 16.210 5.233 -24.423 1.00 93.06 79 ARG A C 1
ATOM 614 O O . ARG A 1 79 ? 16.429 5.358 -25.620 1.00 93.06 79 ARG A O 1
ATOM 621 N N . PHE A 1 80 ? 17.174 5.097 -23.514 1.00 93.75 80 PHE A N 1
ATOM 622 C CA . PHE A 1 80 ? 18.597 5.100 -23.853 1.00 93.75 80 PHE A CA 1
ATOM 623 C C . PHE A 1 80 ? 18.947 3.975 -24.830 1.00 93.75 80 PHE A C 1
ATOM 625 O O . PHE A 1 80 ? 19.528 4.240 -25.878 1.00 93.75 80 PHE A O 1
ATOM 632 N N . VAL A 1 81 ? 18.536 2.739 -24.526 1.00 91.81 81 VAL A N 1
ATOM 633 C CA . VAL A 1 81 ? 18.789 1.575 -25.387 1.00 91.81 81 VAL A CA 1
ATOM 634 C C . VAL A 1 81 ? 18.153 1.770 -26.761 1.00 91.81 81 VAL A C 1
ATOM 636 O O . VAL A 1 81 ? 18.815 1.541 -27.770 1.00 91.81 81 VAL A O 1
ATOM 639 N N . LYS A 1 82 ? 16.909 2.262 -26.819 1.00 92.56 82 LYS A N 1
ATOM 640 C CA . LYS A 1 82 ? 16.238 2.572 -28.086 1.00 92.56 82 LYS A CA 1
ATOM 641 C C . LYS A 1 82 ? 17.023 3.597 -28.909 1.00 92.56 82 LYS A C 1
ATOM 643 O O . LYS A 1 82 ? 17.292 3.347 -30.075 1.00 92.56 82 LYS A O 1
ATOM 648 N N . THR A 1 83 ? 17.439 4.708 -28.300 1.00 92.62 83 THR A N 1
ATOM 649 C CA . THR A 1 83 ? 18.219 5.743 -28.994 1.00 92.62 83 THR A CA 1
ATOM 650 C C . THR A 1 83 ? 19.556 5.211 -29.509 1.00 92.62 83 THR A C 1
ATOM 652 O O . THR A 1 83 ? 19.916 5.514 -30.641 1.00 92.62 83 THR A O 1
ATOM 655 N N . GLN A 1 84 ? 20.281 4.407 -28.723 1.00 90.56 84 GLN A N 1
ATOM 656 C CA . GLN A 1 84 ? 21.549 3.812 -29.166 1.00 90.56 84 GLN A CA 1
ATOM 657 C C . GLN A 1 84 ? 21.348 2.869 -30.359 1.00 90.56 84 GLN A C 1
ATOM 659 O O . GLN A 1 84 ? 22.077 2.959 -31.342 1.00 90.56 84 GLN A O 1
ATOM 664 N N . ILE A 1 85 ? 20.317 2.019 -30.314 1.00 91.31 85 ILE A N 1
ATOM 665 C CA . ILE A 1 85 ? 19.963 1.132 -31.430 1.00 91.31 85 ILE A CA 1
ATOM 666 C C . ILE A 1 85 ? 19.602 1.946 -32.682 1.00 91.31 85 ILE A C 1
ATOM 668 O O . ILE A 1 85 ? 20.106 1.650 -33.762 1.00 91.31 85 ILE A O 1
ATOM 672 N N . ASP A 1 86 ? 18.787 2.996 -32.546 1.00 90.38 86 ASP A N 1
ATOM 673 C CA . ASP A 1 86 ? 18.375 3.852 -33.667 1.00 90.38 86 ASP A CA 1
ATOM 674 C C . ASP A 1 86 ? 19.570 4.562 -34.331 1.00 90.38 86 ASP A C 1
ATOM 676 O O . ASP A 1 86 ? 19.568 4.774 -35.543 1.00 90.38 86 ASP A O 1
ATOM 680 N N . VAL A 1 87 ? 20.595 4.935 -33.554 1.00 88.25 87 VAL A N 1
ATOM 681 C CA . VAL A 1 87 ? 21.849 5.501 -34.080 1.00 88.25 87 VAL A CA 1
ATOM 682 C C . VAL A 1 87 ? 22.644 4.436 -34.837 1.00 88.25 87 VAL A C 1
ATOM 684 O O . VAL A 1 87 ? 23.033 4.676 -35.976 1.00 88.25 87 VAL A O 1
ATOM 687 N N . MET A 1 88 ? 22.828 3.248 -34.254 1.00 83.50 88 MET A N 1
ATOM 688 C CA . MET A 1 88 ? 23.599 2.164 -34.877 1.00 83.50 88 MET A CA 1
ATOM 689 C C . MET A 1 88 ? 22.956 1.626 -36.162 1.00 83.50 88 MET A C 1
ATOM 691 O O . MET A 1 88 ? 23.668 1.229 -37.074 1.00 83.50 88 MET A O 1
ATOM 695 N N . ILE A 1 89 ? 21.623 1.621 -36.264 1.00 85.19 89 ILE A N 1
ATOM 696 C CA . ILE A 1 89 ? 20.913 1.181 -37.478 1.00 85.19 89 ILE A CA 1
ATOM 697 C C . ILE A 1 89 ? 21.035 2.208 -38.617 1.00 85.19 89 ILE A C 1
ATOM 699 O O . ILE A 1 89 ? 20.954 1.838 -39.787 1.00 85.19 89 ILE A O 1
ATOM 703 N N . LYS A 1 90 ? 21.223 3.496 -38.303 1.00 85.19 90 LYS A N 1
ATOM 704 C CA . LYS A 1 90 ? 21.349 4.554 -39.319 1.00 85.19 90 LYS A CA 1
ATOM 705 C C . LYS A 1 90 ? 22.675 4.523 -40.069 1.00 85.19 90 LYS A C 1
ATOM 707 O O . LYS A 1 90 ? 22.704 4.96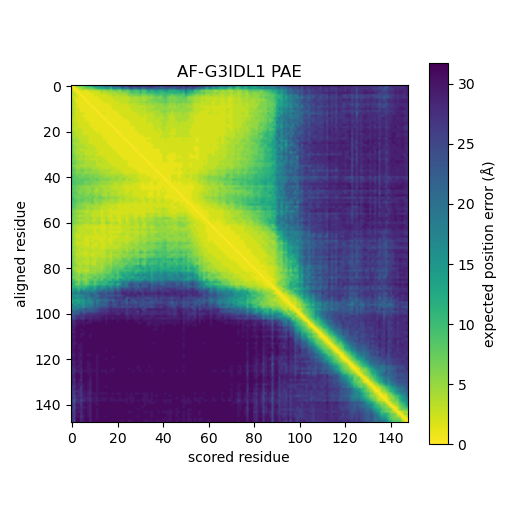2 -41.215 1.00 85.19 90 LYS A O 1
ATOM 712 N N . GLU A 1 91 ? 23.748 4.048 -39.445 1.00 79.19 91 GLU A N 1
ATOM 713 C CA . GLU A 1 91 ? 25.050 3.917 -40.097 1.00 79.19 91 GLU A CA 1
ATOM 714 C C . GLU A 1 91 ? 25.161 2.522 -40.736 1.00 79.19 91 GLU A C 1
ATOM 716 O O . GLU A 1 91 ? 25.260 1.523 -40.021 1.00 79.19 91 GLU A O 1
ATOM 721 N N . PRO A 1 92 ? 25.103 2.402 -42.077 1.00 73.25 92 PRO A N 1
ATOM 722 C CA . PRO A 1 92 ? 25.177 1.102 -42.727 1.00 73.25 92 PRO A CA 1
ATOM 723 C C . PRO A 1 92 ? 26.554 0.472 -42.503 1.00 73.25 92 PRO A C 1
ATOM 725 O O . PRO A 1 92 ? 27.589 1.073 -42.787 1.00 73.25 92 PRO A O 1
ATOM 728 N N . VAL A 1 93 ? 26.568 -0.774 -42.033 1.00 78.12 93 VAL A N 1
ATOM 729 C CA . VAL A 1 9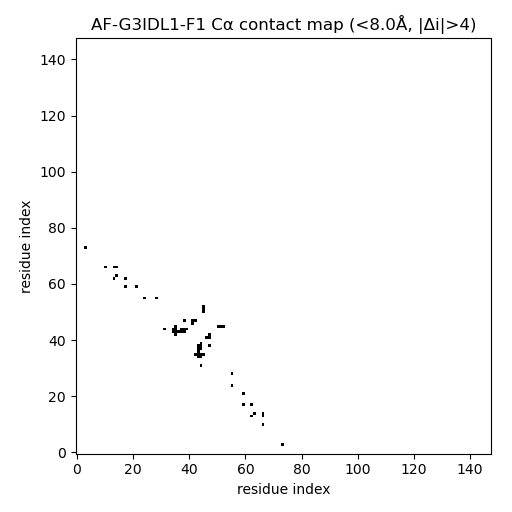3 ? 27.793 -1.572 -41.941 1.00 78.12 93 VAL A CA 1
ATOM 730 C C . VAL A 1 93 ? 28.172 -2.049 -43.344 1.00 78.12 93 VAL A C 1
ATOM 732 O O . VAL A 1 93 ? 27.438 -2.819 -43.963 1.00 78.12 93 VAL A O 1
ATOM 735 N N . THR A 1 94 ? 29.326 -1.617 -43.853 1.00 76.56 94 THR A N 1
ATOM 736 C CA . THR A 1 94 ? 29.855 -2.089 -45.140 1.00 76.56 94 THR A CA 1
ATOM 737 C C . THR A 1 94 ? 30.360 -3.526 -45.001 1.00 76.56 94 THR A C 1
ATOM 739 O O . THR A 1 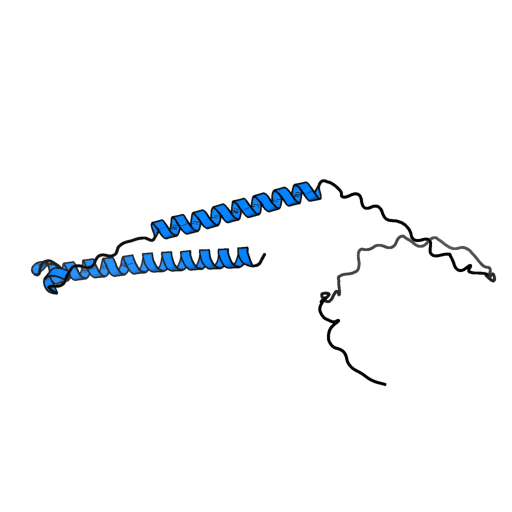94 ? 31.384 -3.772 -44.365 1.00 76.56 94 THR A O 1
ATOM 742 N N . VAL A 1 95 ? 29.656 -4.485 -45.607 1.00 84.25 95 VAL A N 1
ATOM 743 C CA . VAL A 1 95 ? 30.064 -5.898 -45.636 1.00 84.25 95 VAL A CA 1
ATOM 744 C C . VAL A 1 95 ? 30.801 -6.184 -46.941 1.00 84.25 95 VAL A C 1
ATOM 746 O O . VAL A 1 95 ? 30.209 -6.138 -48.018 1.00 84.25 95 VAL A O 1
ATOM 749 N N . HIS A 1 96 ? 32.093 -6.506 -46.854 1.00 78.44 96 HIS A N 1
ATOM 750 C CA . HIS A 1 96 ? 32.867 -6.960 -48.007 1.00 78.44 96 HIS A CA 1
ATOM 751 C C . HIS A 1 96 ? 32.755 -8.483 -48.124 1.00 78.44 96 HIS A C 1
ATOM 753 O O . HIS A 1 96 ? 33.248 -9.213 -47.268 1.00 78.44 96 HIS A O 1
ATOM 759 N N . TYR A 1 97 ? 32.121 -8.975 -49.188 1.00 77.06 97 TYR A N 1
ATOM 760 C CA . TYR A 1 97 ? 32.163 -10.393 -49.540 1.00 77.06 97 TYR A CA 1
ATOM 761 C C . TYR A 1 97 ? 33.332 -10.654 -50.501 1.00 77.06 97 TYR A C 1
ATOM 763 O O . TYR A 1 97 ? 33.672 -9.809 -51.333 1.00 77.06 97 TYR A O 1
ATOM 771 N N . HIS A 1 98 ? 33.976 -11.812 -50.373 1.00 78.75 98 HIS A N 1
ATOM 772 C CA . HIS A 1 98 ? 34.862 -12.356 -51.400 1.00 78.75 98 HIS A CA 1
ATOM 773 C C . HIS A 1 98 ? 34.113 -13.477 -52.109 1.00 78.75 98 HIS A C 1
ATOM 775 O O . HIS A 1 98 ? 33.693 -14.443 -51.474 1.00 78.75 98 HIS A O 1
ATOM 781 N N . CYS A 1 99 ? 33.914 -13.327 -53.418 1.00 60.66 99 CYS A N 1
ATOM 782 C CA . CYS A 1 99 ? 33.369 -14.396 -54.240 1.00 60.66 99 CYS A CA 1
ATOM 783 C C . CYS A 1 99 ? 34.443 -15.485 -54.359 1.00 60.66 99 CYS A C 1
ATOM 785 O O . CYS A 1 99 ? 35.496 -15.250 -54.953 1.00 60.66 99 CYS A O 1
ATOM 787 N N . LEU A 1 100 ? 34.212 -16.652 -53.753 1.00 69.44 100 LEU A N 1
ATOM 788 C CA . LEU A 1 100 ? 35.039 -17.826 -54.013 1.00 69.44 100 LEU A CA 1
ATOM 789 C C . LEU A 1 100 ? 34.736 -18.279 -55.439 1.00 69.44 100 LEU A C 1
ATOM 791 O O . LEU A 1 100 ? 33.608 -18.653 -55.744 1.00 69.44 100 LEU A O 1
ATOM 795 N N . GLN A 1 101 ? 35.746 -18.226 -56.304 1.00 67.25 101 GLN A N 1
ATOM 796 C CA . GLN A 1 101 ? 35.672 -18.766 -57.655 1.00 67.25 101 GLN A CA 1
ATOM 797 C C . GLN A 1 101 ? 35.528 -20.288 -57.557 1.00 67.25 101 GLN A C 1
ATOM 799 O O . GLN A 1 101 ? 36.516 -21.022 -57.487 1.00 67.25 101 GLN A O 1
ATOM 804 N N . THR A 1 102 ? 34.295 -20.785 -57.526 1.00 57.78 102 THR A N 1
ATOM 805 C CA . THR A 1 102 ? 34.030 -22.157 -57.947 1.00 57.78 102 THR A CA 1
ATOM 806 C C . THR A 1 102 ? 34.349 -22.207 -59.431 1.00 57.78 102 THR A C 1
ATOM 808 O O . THR A 1 102 ? 33.684 -21.547 -60.218 1.00 57.78 102 THR A O 1
ATOM 811 N N . ARG A 1 103 ? 35.419 -22.922 -59.796 1.00 55.22 103 ARG A N 1
ATOM 812 C CA . ARG A 1 103 ? 35.718 -23.242 -61.193 1.00 55.22 103 ARG A CA 1
ATOM 813 C C . ARG A 1 103 ? 34.465 -23.852 -61.810 1.00 55.22 103 ARG A C 1
ATOM 815 O O . ARG A 1 103 ? 34.005 -24.885 -61.322 1.00 55.22 1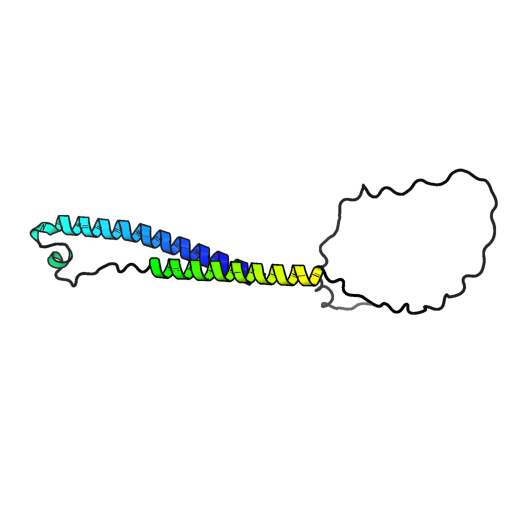03 ARG A O 1
ATOM 822 N N . ASP A 1 104 ? 33.938 -23.204 -62.838 1.00 53.56 104 ASP A N 1
ATOM 823 C CA . ASP A 1 104 ? 32.900 -23.767 -63.684 1.00 53.56 104 ASP A CA 1
ATOM 824 C C . ASP A 1 104 ? 33.415 -25.113 -64.213 1.00 53.56 104 ASP A C 1
ATOM 826 O O . ASP A 1 104 ? 34.457 -25.185 -64.866 1.00 53.56 104 ASP A O 1
ATOM 830 N N . LEU A 1 105 ? 32.732 -26.203 -63.860 1.00 58.38 105 LEU A N 1
ATOM 831 C CA . LEU A 1 105 ? 32.836 -27.429 -64.638 1.00 58.38 105 LEU A CA 1
ATOM 832 C C . LEU A 1 105 ? 32.179 -27.102 -65.977 1.00 58.38 105 LEU A C 1
ATOM 834 O O . LEU A 1 105 ? 30.981 -26.831 -66.019 1.00 58.38 105 LEU A O 1
ATOM 838 N N . GLU A 1 106 ? 32.988 -27.054 -67.031 1.00 48.09 106 GLU A N 1
ATOM 839 C CA . GLU A 1 106 ? 32.549 -26.816 -68.402 1.00 48.09 106 GLU A CA 1
ATOM 840 C C . GLU A 1 106 ? 31.380 -27.753 -68.744 1.00 48.09 106 GLU A C 1
ATOM 842 O O . GLU A 1 106 ? 31.522 -28.976 -68.763 1.00 48.09 106 GLU A O 1
ATOM 847 N N . VAL A 1 107 ? 30.208 -27.167 -68.992 1.00 51.06 107 VAL A N 1
ATOM 848 C CA . VAL A 1 107 ? 29.089 -27.850 -69.641 1.00 51.06 107 VAL A CA 1
ATOM 849 C C . VAL A 1 107 ? 29.308 -27.716 -71.149 1.00 51.06 107 VAL A C 1
ATOM 851 O O . VAL A 1 107 ? 29.175 -26.628 -71.701 1.00 51.06 107 VAL A O 1
ATOM 854 N N . ALA A 1 108 ? 29.653 -28.826 -71.796 1.00 46.59 108 ALA A N 1
ATOM 855 C CA . ALA A 1 108 ? 29.542 -29.073 -73.238 1.00 46.59 108 ALA A CA 1
ATOM 856 C C .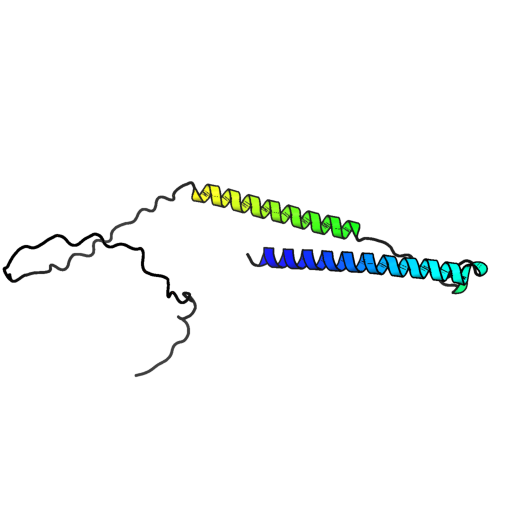 ALA A 1 108 ? 28.449 -30.151 -73.410 1.00 46.59 108 ALA A C 1
ATOM 858 O O . ALA A 1 108 ? 28.375 -31.047 -72.572 1.00 46.59 108 ALA A O 1
ATOM 859 N N . GLU A 1 109 ? 27.539 -30.184 -74.381 1.00 44.88 109 GLU A N 1
ATOM 860 C CA . GLU A 1 109 ? 27.261 -29.483 -75.645 1.00 44.88 109 GLU A CA 1
ATOM 861 C C . GLU A 1 109 ? 25.735 -29.640 -75.897 1.00 44.88 109 GLU A C 1
ATOM 863 O O . GLU A 1 109 ? 25.118 -30.570 -75.369 1.00 44.88 109 GLU A O 1
ATOM 868 N N . GLU A 1 110 ? 25.114 -28.764 -76.695 1.00 44.59 110 GLU A N 1
ATOM 869 C CA . GLU A 1 110 ? 23.713 -28.912 -77.143 1.00 44.59 110 GLU A CA 1
ATOM 870 C C . GLU A 1 110 ? 23.522 -30.040 -78.182 1.00 44.59 110 GLU A C 1
ATOM 872 O O . GLU A 1 110 ? 24.481 -30.469 -78.827 1.00 44.59 110 GLU A O 1
ATOM 877 N N . PRO A 1 111 ? 22.264 -30.452 -78.445 1.00 40.34 111 PRO A N 1
ATOM 878 C CA . PRO A 1 111 ? 21.824 -30.352 -79.837 1.00 40.34 111 PRO A CA 1
ATOM 879 C C . PRO A 1 111 ? 20.486 -29.622 -80.022 1.00 40.34 111 PRO A C 1
ATOM 881 O O . PRO A 1 111 ? 19.561 -29.713 -79.215 1.00 40.34 111 PRO A O 1
ATOM 884 N N . GLU A 1 112 ? 20.435 -28.934 -81.159 1.00 46.19 112 GLU A N 1
ATOM 885 C CA . GLU A 1 112 ? 19.377 -28.087 -81.705 1.00 46.19 112 GLU A CA 1
ATOM 886 C C . GLU A 1 112 ? 18.009 -28.787 -81.828 1.00 46.19 112 GLU A C 1
ATOM 888 O O . GLU A 1 112 ? 17.915 -29.922 -82.300 1.00 46.19 112 GLU A O 1
ATOM 893 N N . LEU A 1 113 ? 16.923 -28.055 -81.540 1.00 36.59 113 LEU A N 1
ATOM 894 C CA . LEU A 1 113 ? 15.628 -28.295 -82.181 1.00 36.59 113 LEU A CA 1
ATOM 895 C C . LEU A 1 113 ? 14.949 -26.962 -82.532 1.00 36.59 113 LEU A C 1
ATOM 897 O O . LEU A 1 113 ? 14.699 -26.112 -81.681 1.00 36.59 113 LEU A O 1
ATOM 901 N N . THR A 1 114 ? 14.683 -26.801 -83.822 1.00 41.00 114 THR A N 1
ATOM 902 C CA . THR A 1 114 ? 13.988 -25.690 -84.478 1.00 41.00 114 THR A CA 1
ATOM 903 C C . THR A 1 114 ? 12.490 -25.671 -84.156 1.00 41.00 114 THR A C 1
ATOM 905 O O . THR A 1 114 ? 11.864 -26.716 -84.281 1.00 41.00 114 THR A O 1
ATOM 908 N N . GLU A 1 115 ? 11.909 -24.509 -83.831 1.00 43.66 115 GLU A N 1
ATOM 909 C CA . GLU A 1 115 ? 10.778 -23.870 -84.552 1.00 43.66 115 GLU A CA 1
ATOM 910 C C . GLU A 1 115 ? 10.029 -22.796 -83.728 1.00 43.66 115 GLU A C 1
ATOM 912 O O . GLU A 1 115 ? 9.683 -22.990 -82.570 1.00 43.66 115 GLU A O 1
ATOM 917 N N . GLU A 1 116 ? 9.768 -21.687 -84.433 1.00 36.09 116 GLU A N 1
ATOM 918 C CA . GLU A 1 116 ? 8.702 -20.672 -84.330 1.00 36.09 116 GLU A CA 1
ATOM 919 C C . GLU A 1 116 ? 8.444 -19.812 -83.069 1.00 36.09 116 GLU A C 1
ATOM 921 O O . GLU A 1 116 ? 8.262 -20.256 -81.941 1.00 36.09 116 GLU A O 1
ATOM 926 N N . LEU A 1 117 ? 8.343 -18.500 -83.341 1.00 52.00 117 LEU A N 1
ATOM 927 C CA . LEU A 1 117 ? 7.981 -17.412 -82.432 1.00 52.00 117 LEU A CA 1
ATOM 928 C C . LEU A 1 117 ? 6.554 -17.552 -81.879 1.00 52.00 117 LEU A C 1
ATOM 930 O O . LEU A 1 117 ? 5.630 -17.767 -82.658 1.00 52.00 117 LEU A O 1
ATOM 934 N N . THR A 1 118 ? 6.329 -17.201 -80.604 1.00 36.28 118 THR A N 1
ATOM 935 C CA . THR A 1 118 ? 5.211 -16.309 -80.201 1.00 36.28 118 THR A C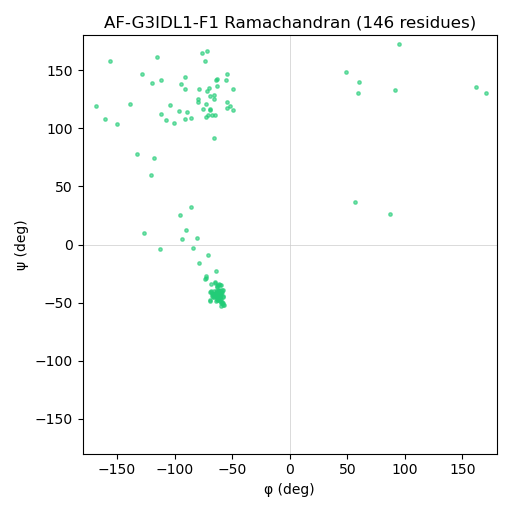A 1
ATOM 936 C C . THR A 1 118 ? 5.315 -15.821 -78.739 1.00 36.28 118 THR A C 1
ATOM 938 O O . THR A 1 118 ? 5.270 -16.608 -77.805 1.00 36.28 118 THR A O 1
ATOM 941 N N . GLU A 1 119 ? 5.406 -14.490 -78.593 1.00 44.28 119 GLU A N 1
ATOM 942 C CA . GLU A 1 119 ? 5.177 -13.609 -77.418 1.00 44.28 119 GLU A CA 1
ATOM 943 C C . GLU A 1 119 ? 6.005 -13.749 -76.104 1.00 44.28 119 GLU A C 1
ATOM 945 O O . GLU A 1 119 ? 6.259 -14.844 -75.610 1.00 44.28 119 GLU A O 1
ATOM 950 N N . PRO A 1 120 ? 6.395 -12.620 -75.460 1.00 37.09 120 PRO A N 1
ATOM 951 C CA . PRO A 1 120 ? 7.131 -12.634 -74.190 1.00 37.09 120 PRO A CA 1
ATOM 952 C C . PRO A 1 120 ? 6.203 -12.892 -72.979 1.00 37.09 120 PRO A C 1
ATOM 954 O O . PRO A 1 120 ? 5.177 -12.214 -72.846 1.00 37.09 120 PRO A O 1
ATOM 957 N N . PRO A 1 121 ? 6.550 -13.786 -72.025 1.00 41.62 121 PRO A N 1
ATOM 958 C CA . PRO A 1 121 ? 5.735 -13.984 -70.829 1.00 41.62 121 PRO A CA 1
ATOM 959 C C . PRO A 1 121 ? 5.830 -12.795 -69.865 1.00 41.62 121 PRO A C 1
ATOM 961 O O . PRO A 1 121 ? 6.912 -12.311 -69.528 1.00 41.62 121 PRO A O 1
ATOM 964 N N . ARG A 1 122 ? 4.657 -12.348 -69.406 1.00 50.50 122 ARG A N 1
ATOM 965 C CA . ARG A 1 122 ? 4.435 -11.261 -68.440 1.00 50.50 122 ARG A CA 1
ATOM 966 C C . ARG A 1 122 ? 5.208 -11.457 -67.132 1.00 50.50 122 ARG A C 1
ATOM 968 O O . ARG A 1 122 ? 5.333 -12.572 -66.633 1.00 50.50 122 ARG A O 1
ATOM 975 N N . ALA A 1 123 ? 5.633 -10.334 -66.553 1.00 47.81 123 ALA A N 1
ATOM 976 C CA . ALA A 1 123 ? 6.254 -10.243 -65.235 1.00 47.81 123 ALA A CA 1
ATOM 977 C C . ALA A 1 123 ? 5.441 -10.982 -64.152 1.00 47.81 123 ALA A C 1
ATOM 979 O O . ALA A 1 123 ? 4.221 -10.833 -64.068 1.00 47.81 123 ALA A O 1
ATOM 980 N N . LEU A 1 124 ? 6.134 -11.766 -63.323 1.00 51.59 124 LEU A N 1
ATOM 981 C CA . LEU A 1 124 ? 5.554 -12.502 -62.200 1.00 51.59 124 LEU A CA 1
ATOM 982 C C . LEU A 1 124 ? 5.108 -11.524 -61.095 1.00 51.59 124 LEU A C 1
ATOM 984 O O . LEU A 1 124 ? 5.934 -10.841 -60.493 1.00 51.59 124 LEU A O 1
ATOM 988 N N . ASP A 1 125 ? 3.801 -11.474 -60.833 1.00 45.28 125 ASP A N 1
ATOM 989 C CA . ASP A 1 125 ? 3.168 -10.732 -59.734 1.00 45.28 125 ASP A CA 1
ATOM 990 C C . ASP A 1 125 ? 3.300 -11.517 -58.416 1.00 45.28 125 ASP A C 1
ATOM 992 O O . ASP A 1 125 ? 2.922 -12.686 -58.324 1.00 45.28 125 ASP A O 1
ATOM 996 N N . PHE A 1 126 ? 3.853 -10.872 -57.387 1.00 40.97 126 PHE A N 1
ATOM 997 C CA . PHE A 1 126 ? 4.188 -11.486 -56.099 1.00 40.97 126 PHE A CA 1
ATOM 998 C C . PHE A 1 126 ? 3.050 -11.418 -55.059 1.00 40.97 126 PHE A C 1
ATOM 1000 O O . PHE A 1 126 ? 3.264 -11.700 -53.881 1.00 40.97 126 PHE A O 1
ATOM 1007 N N . SER A 1 127 ? 1.825 -11.062 -55.456 1.00 48.91 127 SER A N 1
ATOM 1008 C CA . SER A 1 127 ? 0.724 -10.794 -54.512 1.00 48.91 127 SER A CA 1
ATOM 1009 C C . SER A 1 127 ? -0.011 -12.029 -53.960 1.00 48.91 127 SER A C 1
ATOM 1011 O O . SER A 1 127 ? -0.984 -11.879 -53.224 1.00 48.91 127 SER A O 1
ATOM 1013 N N . LEU A 1 128 ? 0.429 -13.261 -54.247 1.00 49.16 128 LEU A N 1
ATOM 1014 C CA . LEU A 1 128 ? -0.240 -14.482 -53.769 1.00 49.16 128 LEU A CA 1
ATOM 1015 C C . LEU A 1 128 ? 0.735 -15.507 -53.170 1.00 49.16 128 LEU A C 1
ATOM 1017 O O . LEU A 1 128 ? 1.027 -16.535 -53.777 1.00 49.16 128 LEU A O 1
ATOM 1021 N N . ARG A 1 129 ? 1.175 -15.277 -51.925 1.00 36.28 129 ARG A N 1
ATOM 1022 C CA . ARG A 1 129 ? 1.438 -16.370 -50.968 1.00 36.28 129 ARG A CA 1
ATOM 1023 C C . ARG A 1 129 ? 1.468 -15.873 -49.523 1.00 36.28 129 ARG A C 1
ATOM 1025 O O . ARG A 1 129 ? 2.414 -15.231 -49.080 1.00 36.28 129 ARG A O 1
ATOM 1032 N N . THR A 1 130 ? 0.429 -16.223 -48.774 1.00 38.25 130 THR A N 1
ATOM 1033 C CA . THR A 1 130 ? 0.444 -16.263 -47.309 1.00 38.25 130 THR A CA 1
ATOM 1034 C C . THR A 1 130 ? 1.255 -17.475 -46.810 1.00 38.25 130 THR A C 1
ATOM 1036 O O . THR A 1 130 ? 1.491 -18.421 -47.568 1.00 38.25 130 THR A O 1
ATOM 1039 N N . PRO A 1 131 ? 1.750 -17.442 -45.557 1.00 45.09 131 PRO A N 1
ATOM 1040 C CA . PRO A 1 131 ? 2.916 -18.206 -45.135 1.00 45.09 131 PRO A CA 1
ATOM 1041 C C . PRO A 1 131 ? 2.535 -19.546 -44.500 1.00 45.09 131 PRO A C 1
ATOM 1043 O O . PRO A 1 131 ? 1.657 -19.615 -43.646 1.00 45.09 131 PRO A O 1
ATOM 1046 N N . ALA A 1 132 ? 3.275 -20.601 -44.829 1.00 43.00 132 ALA A N 1
ATOM 1047 C CA . ALA A 1 132 ? 3.344 -21.807 -44.009 1.00 43.00 132 ALA A CA 1
ATOM 1048 C C . ALA A 1 132 ? 4.792 -21.981 -43.538 1.00 43.00 132 ALA A C 1
ATOM 1050 O O . ALA A 1 132 ? 5.535 -22.799 -44.073 1.00 43.00 132 ALA A O 1
ATOM 1051 N N . TYR A 1 133 ? 5.223 -21.159 -42.577 1.00 40.09 133 TYR A N 1
ATOM 1052 C CA . TYR A 1 133 ? 6.513 -21.345 -41.913 1.00 40.09 133 TYR A CA 1
ATOM 1053 C C . TYR A 1 133 ? 6.269 -21.851 -40.494 1.00 40.09 133 TYR A C 1
ATOM 1055 O O . TYR A 1 133 ? 5.803 -21.116 -39.624 1.00 40.09 133 TYR A O 1
ATOM 1063 N N . ALA A 1 134 ? 6.569 -23.129 -40.273 1.00 45.38 134 ALA A N 1
ATOM 1064 C CA . ALA A 1 134 ? 6.787 -23.645 -38.932 1.00 45.38 134 ALA A CA 1
ATOM 1065 C C . ALA A 1 134 ? 8.028 -22.948 -38.331 1.00 45.38 134 ALA A C 1
ATOM 1067 O O . ALA A 1 134 ? 8.999 -22.727 -39.060 1.00 45.38 134 ALA A O 1
ATOM 1068 N N . PRO A 1 135 ? 8.049 -22.598 -37.032 1.00 41.91 135 PRO A N 1
ATOM 1069 C CA . PRO A 1 135 ? 9.177 -21.882 -36.450 1.00 41.91 135 PRO A CA 1
ATOM 1070 C C . PRO A 1 135 ? 10.427 -22.765 -36.458 1.00 41.91 135 PRO A C 1
ATOM 1072 O O . PRO A 1 135 ? 10.418 -23.880 -35.933 1.00 41.91 135 PRO A O 1
ATOM 1075 N N . TRP A 1 136 ? 11.511 -22.257 -37.039 1.00 38.00 136 TRP A N 1
ATOM 1076 C CA . TRP A 1 136 ? 12.838 -22.855 -36.926 1.00 38.00 136 TRP A CA 1
ATOM 1077 C C . TRP A 1 136 ? 13.203 -23.033 -35.446 1.00 38.00 136 TRP A C 1
ATOM 1079 O O . TRP A 1 136 ? 13.219 -22.059 -34.695 1.00 38.00 136 TRP A O 1
ATOM 1089 N N . ASN A 1 137 ? 13.499 -24.267 -35.026 1.00 43.81 137 ASN A N 1
ATOM 1090 C CA . ASN A 1 137 ? 13.962 -24.557 -33.670 1.00 43.81 137 ASN A CA 1
ATOM 1091 C C . ASN A 1 137 ? 15.433 -25.026 -33.709 1.00 43.81 137 ASN A C 1
ATOM 1093 O O . ASN A 1 137 ? 15.692 -26.113 -34.232 1.00 43.81 137 ASN A O 1
ATOM 1097 N N . PRO A 1 138 ? 16.398 -24.250 -33.172 1.00 46.12 138 PRO A N 1
ATOM 1098 C CA . PRO A 1 138 ? 17.835 -24.507 -33.348 1.00 46.12 138 PRO A CA 1
ATOM 1099 C C . PRO A 1 138 ? 18.389 -25.736 -32.607 1.00 46.12 138 PRO A C 1
ATOM 1101 O O . PRO A 1 138 ? 19.533 -26.116 -32.830 1.00 46.12 138 PRO A O 1
ATOM 1104 N N . TRP A 1 139 ? 17.612 -26.372 -31.724 1.00 36.41 139 TRP A N 1
ATOM 1105 C CA . TRP A 1 139 ? 18.107 -27.421 -30.816 1.00 36.41 139 TRP A CA 1
ATOM 1106 C C . TRP A 1 139 ? 17.954 -28.862 -31.335 1.00 36.41 139 TRP A C 1
ATOM 1108 O O . TRP A 1 139 ? 18.284 -29.813 -30.631 1.00 36.41 139 TRP A O 1
ATOM 1118 N N . ARG A 1 140 ? 17.486 -29.066 -32.573 1.00 45.59 140 ARG A N 1
ATOM 1119 C CA . ARG A 1 140 ? 17.201 -30.404 -33.136 1.00 45.59 140 ARG A CA 1
ATOM 1120 C C . ARG A 1 140 ? 18.424 -31.096 -33.775 1.00 45.59 140 ARG A C 1
ATOM 1122 O O . ARG A 1 140 ? 18.269 -31.829 -34.744 1.00 45.59 140 ARG A O 1
ATOM 1129 N N . VAL A 1 141 ? 19.634 -30.861 -33.262 1.00 47.31 141 VAL A N 1
ATOM 1130 C CA . VAL A 1 141 ? 20.874 -31.506 -33.761 1.00 47.31 141 VAL A CA 1
ATOM 1131 C C . VAL A 1 141 ? 21.490 -32.471 -32.735 1.00 47.31 141 VAL A C 1
ATOM 1133 O O . VAL A 1 141 ? 22.430 -33.192 -33.047 1.00 47.31 141 VAL A O 1
ATOM 1136 N N . LEU A 1 142 ? 20.937 -32.579 -31.522 1.00 41.94 142 LEU A N 1
ATOM 1137 C CA . LEU A 1 142 ? 21.543 -33.368 -30.443 1.00 41.94 142 LEU A CA 1
ATOM 1138 C C . LEU A 1 142 ? 20.644 -34.498 -29.925 1.00 41.94 142 LEU A C 1
ATOM 1140 O O . LEU A 1 142 ? 20.345 -34.544 -28.740 1.00 41.94 142 LEU A O 1
ATOM 1144 N N . THR A 1 143 ? 20.259 -35.441 -30.788 1.00 40.91 143 THR A N 1
ATOM 1145 C CA . THR A 1 143 ? 19.917 -36.819 -30.373 1.00 40.91 143 THR A CA 1
ATOM 1146 C C . THR A 1 143 ? 20.236 -37.786 -31.516 1.00 40.91 143 THR A C 1
ATOM 1148 O O . THR A 1 143 ? 19.512 -37.829 -32.509 1.00 40.91 143 THR A O 1
ATOM 1151 N N . GLY A 1 144 ? 21.334 -38.537 -31.408 1.00 34.81 144 GLY A N 1
ATOM 1152 C CA . GLY A 1 144 ? 21.682 -39.588 -32.369 1.00 34.81 144 GLY A CA 1
ATOM 1153 C C . GLY A 1 144 ? 20.852 -40.866 -32.199 1.00 34.81 144 GLY A C 1
ATOM 1154 O O . GLY A 1 144 ? 20.224 -41.057 -31.162 1.00 34.81 144 GLY A O 1
ATOM 1155 N N . THR A 1 145 ? 20.874 -41.753 -33.204 1.00 37.06 145 THR A N 1
ATOM 1156 C CA . THR A 1 145 ? 21.225 -43.194 -33.101 1.00 37.06 145 THR A CA 1
ATOM 1157 C C . THR A 1 145 ? 20.927 -43.965 -34.401 1.00 37.06 145 THR A C 1
ATOM 1159 O O . THR A 1 145 ? 19.828 -43.890 -34.928 1.00 37.06 145 THR A O 1
ATOM 1162 N N . ALA A 1 146 ? 21.942 -44.724 -34.840 1.00 37.34 146 ALA A N 1
ATOM 1163 C CA . ALA A 1 146 ? 21.961 -46.094 -35.387 1.00 37.34 146 ALA A CA 1
ATOM 1164 C C . ALA A 1 146 ? 21.007 -46.589 -36.509 1.00 37.34 146 ALA A C 1
ATOM 1166 O O . ALA A 1 146 ? 19.809 -46.330 -36.505 1.00 37.34 146 ALA A O 1
ATOM 1167 N N . ARG A 1 147 ? 21.581 -47.535 -37.289 1.00 33.72 147 ARG A N 1
ATOM 1168 C CA . ARG A 1 147 ? 21.035 -48.496 -38.286 1.00 33.72 147 ARG A CA 1
ATOM 1169 C C . ARG A 1 147 ? 20.997 -47.997 -39.742 1.00 33.72 147 ARG A C 1
ATOM 1171 O O . ARG A 1 147 ? 20.542 -46.891 -39.985 1.00 33.72 147 ARG A O 1
ATOM 1178 N N . SER A 1 148 ? 21.436 -48.754 -40.754 1.00 39.56 148 SER A N 1
ATOM 1179 C CA . SER A 1 148 ? 21.828 -50.178 -40.864 1.00 39.56 148 SER A CA 1
ATOM 1180 C C . SER A 1 148 ? 23.016 -50.335 -41.809 1.00 39.56 148 SER A C 1
ATOM 1182 O O . SER A 1 148 ? 23.171 -49.443 -42.670 1.00 39.56 148 SER A O 1
#